Protein AF-A0A938VLX9-F1 (afdb_monomer_lite)

Structure (mmCIF, N/CA/C/O backbone):
data_AF-A0A938VLX9-F1
#
_entry.id   AF-A0A938VLX9-F1
#
loop_
_atom_site.group_PDB
_atom_site.id
_atom_site.type_symbol
_atom_site.label_atom_id
_atom_site.label_alt_id
_atom_site.label_comp_id
_atom_site.label_asym_id
_atom_site.label_entity_id
_atom_site.label_seq_id
_atom_site.pdbx_PDB_ins_code
_atom_site.Cartn_x
_atom_site.Cartn_y
_atom_site.Cartn_z
_atom_site.occupancy
_atom_site.B_iso_or_equiv
_atom_site.auth_seq_id
_atom_site.auth_comp_id
_atom_site.auth_asym_id
_atom_site.auth_atom_id
_atom_site.pdbx_PDB_model_num
ATOM 1 N N . MET A 1 1 ? -8.905 7.812 12.523 1.00 76.62 1 MET A N 1
ATOM 2 C CA . MET A 1 1 ? -8.000 6.887 11.791 1.00 76.62 1 MET A CA 1
ATOM 3 C C . MET A 1 1 ? -8.449 6.857 10.343 1.00 76.62 1 MET A C 1
ATOM 5 O O . MET A 1 1 ? -9.582 6.459 10.108 1.00 76.62 1 MET A O 1
ATOM 9 N N . LEU A 1 2 ? -7.583 7.225 9.389 1.00 91.62 2 LEU A N 1
ATOM 10 C CA . LEU A 1 2 ? -7.978 7.491 7.993 1.00 91.62 2 LEU A CA 1
ATOM 11 C C . LEU A 1 2 ? -8.842 6.384 7.359 1.00 91.62 2 LEU A C 1
ATOM 13 O O . LEU A 1 2 ? -9.880 6.684 6.784 1.00 91.62 2 LEU A O 1
ATOM 17 N N . LEU A 1 3 ? -8.482 5.106 7.543 1.00 94.56 3 LEU A N 1
ATOM 18 C CA . LEU A 1 3 ? -9.231 3.953 7.004 1.00 94.56 3 LEU A CA 1
ATOM 19 C C . LEU A 1 3 ? -10.602 3.706 7.667 1.00 94.56 3 LEU A C 1
ATOM 21 O O . LEU A 1 3 ? -11.379 2.874 7.204 1.00 94.56 3 LEU A O 1
ATOM 25 N N . LEU A 1 4 ? -10.912 4.378 8.773 1.00 94.88 4 LEU A N 1
ATOM 26 C CA . LEU A 1 4 ? -12.244 4.352 9.384 1.00 94.88 4 LEU A CA 1
ATOM 27 C C . LEU A 1 4 ? -13.089 5.553 8.969 1.00 94.88 4 LEU A C 1
ATOM 29 O O . LEU A 1 4 ? -14.310 5.422 8.905 1.00 94.88 4 LEU A O 1
ATOM 33 N N . GLU A 1 5 ? -12.454 6.684 8.683 1.00 94.38 5 GLU A N 1
ATOM 34 C CA . GLU A 1 5 ? -13.116 7.966 8.425 1.00 94.38 5 GLU A CA 1
ATOM 35 C C . GLU A 1 5 ? -13.411 8.176 6.940 1.00 94.38 5 GLU A C 1
ATOM 37 O O . GLU A 1 5 ? -14.507 8.612 6.599 1.00 94.38 5 GLU A O 1
ATOM 42 N N . HIS A 1 6 ? -12.491 7.784 6.058 1.00 95.31 6 HIS A N 1
ATOM 43 C CA . HIS A 1 6 ? -12.592 8.067 4.630 1.00 95.31 6 HIS A CA 1
ATOM 44 C C . HIS A 1 6 ? -12.774 6.786 3.807 1.00 95.31 6 HIS A C 1
ATOM 46 O O . HIS A 1 6 ? -12.100 5.782 4.071 1.00 95.31 6 HIS A O 1
ATOM 52 N N . PRO A 1 7 ? -13.674 6.783 2.808 1.00 95.44 7 PRO A N 1
ATOM 53 C CA . PRO A 1 7 ? -13.744 5.712 1.824 1.00 95.44 7 PRO A CA 1
ATOM 54 C C . PRO A 1 7 ? -12.568 5.790 0.837 1.00 95.44 7 PRO A C 1
ATOM 56 O O . PRO A 1 7 ? -11.896 6.817 0.716 1.00 95.44 7 PRO A O 1
ATOM 59 N N . LEU A 1 8 ? -12.348 4.706 0.092 1.00 96.75 8 LEU A N 1
ATOM 60 C CA . LEU A 1 8 ? -11.445 4.708 -1.061 1.00 96.75 8 LEU A CA 1
ATOM 61 C C . LEU A 1 8 ? -12.129 5.368 -2.260 1.00 96.75 8 LEU A C 1
ATOM 63 O O . LEU A 1 8 ? -13.306 5.114 -2.521 1.00 96.75 8 LEU A O 1
ATOM 67 N N . GLY A 1 9 ? -11.375 6.156 -3.018 1.00 96.50 9 GLY A N 1
ATOM 68 C CA . GLY A 1 9 ? -11.850 6.796 -4.238 1.00 96.50 9 GLY A CA 1
ATOM 69 C C . GLY A 1 9 ? -10.717 7.093 -5.214 1.00 96.50 9 GLY A C 1
ATOM 70 O O . GLY A 1 9 ? -9.556 6.778 -4.967 1.00 96.50 9 GLY A O 1
ATOM 71 N N . ASP A 1 10 ? -11.065 7.696 -6.346 1.00 97.06 10 ASP A N 1
ATOM 72 C CA . ASP A 1 10 ? -10.116 8.030 -7.417 1.00 97.06 10 ASP A CA 1
ATOM 73 C C . ASP A 1 10 ? -9.777 9.540 -7.457 1.00 97.06 10 ASP A C 1
ATOM 75 O O . ASP A 1 10 ? -9.201 10.019 -8.435 1.00 97.06 10 ASP A O 1
ATOM 79 N N . THR A 1 11 ? -10.162 10.304 -6.425 1.00 94.81 11 THR A N 1
ATOM 80 C CA . THR A 1 11 ? -9.954 11.761 -6.319 1.00 94.81 11 THR A CA 1
ATOM 81 C C . THR A 1 11 ? -9.552 12.166 -4.900 1.00 94.81 11 THR A C 1
ATOM 83 O O . THR A 1 11 ? -9.740 11.410 -3.951 1.00 94.81 11 THR A O 1
ATOM 86 N N . ASP A 1 12 ? -9.041 13.385 -4.729 1.00 92.38 12 ASP A N 1
ATOM 87 C CA . ASP A 1 12 ? -8.604 13.901 -3.421 1.00 92.38 12 ASP A CA 1
ATOM 88 C C . ASP A 1 12 ? -9.730 14.596 -2.622 1.00 92.38 12 ASP A C 1
ATOM 90 O O . ASP A 1 12 ? -9.471 15.331 -1.671 1.00 92.38 12 ASP A O 1
ATOM 94 N N . HIS A 1 13 ? -10.997 14.387 -2.993 1.00 92.19 13 HIS A N 1
ATOM 95 C CA . HIS A 1 13 ? -12.146 15.011 -2.329 1.00 92.19 13 HIS A CA 1
ATOM 96 C C . HIS A 1 13 ? -12.754 14.082 -1.276 1.00 92.19 13 HIS A C 1
ATOM 98 O O . HIS A 1 13 ? -13.579 13.238 -1.612 1.00 92.19 13 HIS A O 1
ATOM 104 N N . GLU A 1 14 ? -12.357 14.242 -0.008 1.00 92.88 14 GLU A N 1
ATOM 105 C CA . GLU A 1 14 ? -12.855 13.457 1.143 1.00 92.88 14 GLU A CA 1
ATOM 106 C C . GLU A 1 14 ? -12.698 11.927 0.999 1.00 92.88 14 GLU A C 1
ATOM 108 O O . GLU A 1 14 ? -13.301 11.154 1.748 1.00 92.88 14 GLU A O 1
ATOM 113 N N . THR A 1 15 ? -11.854 11.471 0.068 1.00 96.12 15 THR A N 1
ATOM 114 C CA . THR A 1 15 ? -11.528 10.055 -0.125 1.00 96.12 15 THR A CA 1
ATOM 115 C C . THR A 1 15 ? -10.029 9.824 -0.077 1.00 96.12 15 THR A C 1
ATOM 117 O O . THR A 1 15 ? -9.224 10.718 -0.336 1.00 96.12 15 THR A O 1
ATOM 120 N N . ILE A 1 16 ? -9.648 8.589 0.226 1.00 96.25 16 ILE A N 1
ATOM 121 C CA . ILE A 1 16 ? -8.280 8.133 0.022 1.00 96.25 16 ILE A CA 1
ATOM 122 C C . ILE A 1 16 ? -8.126 7.843 -1.471 1.00 96.25 16 ILE A C 1
ATOM 124 O O . ILE A 1 16 ? -8.698 6.870 -1.970 1.00 96.25 16 ILE A O 1
ATOM 128 N N . ASN A 1 17 ? -7.353 8.681 -2.165 1.00 97.44 17 ASN A N 1
ATOM 129 C CA . ASN A 1 17 ? -7.106 8.576 -3.601 1.00 97.44 17 ASN A CA 1
ATOM 130 C C . ASN A 1 17 ? -6.251 7.345 -3.936 1.00 97.44 17 ASN A C 1
ATOM 132 O O . ASN A 1 17 ? -5.020 7.394 -4.047 1.00 97.44 17 ASN A O 1
ATOM 136 N N . ILE A 1 18 ? -6.921 6.205 -4.086 1.00 97.56 18 ILE A N 1
ATOM 137 C CA . ILE A 1 18 ? -6.267 4.925 -4.322 1.00 97.56 18 ILE A CA 1
ATOM 138 C C . ILE A 1 18 ? -5.760 4.806 -5.759 1.00 97.56 18 ILE A C 1
ATOM 140 O O . ILE A 1 18 ? -4.796 4.081 -6.000 1.00 97.56 18 ILE A O 1
ATOM 144 N N . LYS A 1 19 ? -6.350 5.551 -6.704 1.00 97.88 19 LYS A N 1
ATOM 145 C CA . LYS A 1 19 ? -5.854 5.644 -8.080 1.00 97.88 19 LYS A CA 1
ATOM 146 C C . LYS A 1 19 ? -4.434 6.195 -8.113 1.00 97.88 19 LYS A C 1
ATOM 148 O O . LYS A 1 19 ? -3.550 5.560 -8.679 1.00 97.88 19 LYS A O 1
ATOM 153 N N . LEU A 1 20 ? -4.201 7.332 -7.459 1.00 97.69 20 LEU A N 1
ATOM 154 C CA . LEU A 1 20 ? -2.876 7.944 -7.403 1.00 97.69 20 LEU A CA 1
ATOM 155 C C . LEU A 1 20 ? -1.852 7.006 -6.749 1.00 97.69 20 LEU A C 1
ATOM 157 O O . LEU A 1 20 ? -0.761 6.804 -7.282 1.00 97.69 20 LEU A O 1
ATOM 161 N N . ALA A 1 21 ? -2.211 6.390 -5.620 1.00 97.88 21 ALA A N 1
ATOM 162 C CA . ALA A 1 21 ? -1.336 5.438 -4.940 1.00 97.88 21 ALA A CA 1
ATOM 163 C C . ALA A 1 21 ? -1.002 4.219 -5.821 1.00 97.88 21 ALA A C 1
ATOM 165 O O . ALA A 1 21 ? 0.155 3.791 -5.865 1.00 97.88 21 ALA A O 1
ATOM 166 N N . ALA A 1 22 ? -1.985 3.691 -6.556 1.00 98.38 22 ALA A N 1
ATOM 167 C CA . ALA A 1 22 ? -1.806 2.592 -7.498 1.00 98.38 22 ALA A CA 1
ATOM 168 C C . ALA A 1 22 ? -0.858 2.965 -8.642 1.00 98.38 22 ALA A C 1
ATOM 170 O O . ALA A 1 22 ? 0.113 2.247 -8.883 1.00 98.38 22 ALA A O 1
ATOM 171 N N . GLU A 1 23 ? -1.068 4.117 -9.279 1.00 98.25 23 GLU A N 1
ATOM 172 C CA . GLU A 1 23 ? -0.213 4.613 -10.361 1.00 98.25 23 GLU A CA 1
ATOM 173 C C . GLU A 1 23 ? 1.240 4.830 -9.908 1.00 98.25 23 GLU A C 1
ATOM 175 O O . GLU A 1 23 ? 2.177 4.517 -10.646 1.00 98.25 23 GLU A O 1
ATOM 180 N N . LEU A 1 24 ? 1.453 5.347 -8.693 1.00 98.19 24 LEU A N 1
ATOM 181 C CA . LEU A 1 24 ? 2.792 5.525 -8.122 1.00 98.19 24 LEU A CA 1
ATOM 182 C C . LEU A 1 24 ? 3.469 4.179 -7.840 1.00 98.19 24 LEU A C 1
ATOM 184 O O . LEU A 1 24 ? 4.616 3.963 -8.234 1.00 98.19 24 LEU A O 1
ATOM 188 N N . CYS A 1 25 ? 2.750 3.245 -7.219 1.00 98.31 25 CYS A N 1
ATOM 189 C CA . CYS A 1 25 ? 3.265 1.910 -6.917 1.00 98.31 25 CYS A CA 1
ATOM 190 C C . CYS A 1 25 ? 3.515 1.069 -8.180 1.00 98.31 25 CYS A C 1
ATOM 192 O O . CYS A 1 25 ? 4.428 0.247 -8.206 1.00 98.31 25 CYS A O 1
ATOM 194 N N . ALA A 1 26 ? 2.756 1.285 -9.256 1.00 98.25 26 ALA A N 1
ATOM 195 C CA . ALA A 1 26 ? 3.006 0.649 -10.547 1.00 98.25 26 ALA A CA 1
ATOM 196 C C . ALA A 1 26 ? 4.275 1.181 -11.235 1.00 98.25 26 ALA A C 1
ATOM 198 O O . ALA A 1 26 ? 4.897 0.464 -12.020 1.00 98.25 26 ALA A O 1
ATOM 199 N N . LYS A 1 27 ? 4.685 2.421 -10.939 1.00 97.50 27 LYS A N 1
ATOM 200 C CA . LYS A 1 27 ? 5.916 3.026 -11.471 1.00 97.50 27 LYS A CA 1
ATOM 201 C C . LYS A 1 27 ? 7.158 2.628 -10.676 1.00 97.50 27 LYS A C 1
ATOM 203 O O . LYS A 1 27 ? 8.229 2.519 -11.268 1.00 97.50 27 LYS A O 1
ATOM 208 N N . GLU A 1 28 ? 7.026 2.388 -9.373 1.00 96.88 28 GLU A N 1
ATOM 209 C CA . GLU A 1 28 ? 8.159 2.120 -8.482 1.00 96.88 28 GLU A CA 1
ATOM 210 C C . GLU A 1 28 ? 7.905 0.882 -7.603 1.00 96.88 28 GLU A C 1
ATOM 212 O O . GLU A 1 28 ? 7.011 0.855 -6.755 1.00 96.88 28 GLU A O 1
ATOM 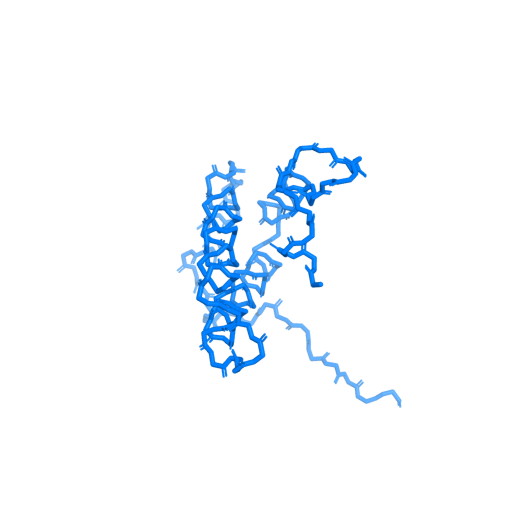217 N N . TRP A 1 29 ? 8.700 -0.169 -7.821 1.00 97.38 29 TRP A N 1
ATOM 218 C CA . TRP A 1 29 ? 8.540 -1.453 -7.137 1.00 97.38 29 TRP A CA 1
ATOM 219 C C . TRP A 1 29 ? 8.891 -1.375 -5.647 1.00 97.38 29 TRP A C 1
ATOM 221 O O . TRP A 1 29 ? 8.210 -1.996 -4.834 1.00 97.38 29 TRP A O 1
ATOM 231 N N . GLY A 1 30 ? 9.914 -0.607 -5.261 1.00 96.94 30 GLY A N 1
ATOM 232 C CA . GLY A 1 30 ? 10.309 -0.453 -3.857 1.00 96.94 30 GLY A CA 1
ATOM 233 C C . GLY A 1 30 ? 9.224 0.217 -3.007 1.00 96.94 30 GLY A C 1
ATOM 234 O O . GLY A 1 30 ? 8.962 -0.204 -1.874 1.00 96.94 30 GLY A O 1
ATOM 235 N N . LEU A 1 31 ? 8.539 1.209 -3.573 1.00 97.06 31 LEU A N 1
ATOM 236 C CA . LEU A 1 31 ? 7.394 1.892 -2.992 1.00 97.06 31 LEU A CA 1
ATOM 237 C C . LEU A 1 31 ? 6.206 0.946 -2.872 1.00 97.06 31 LEU A C 1
ATOM 239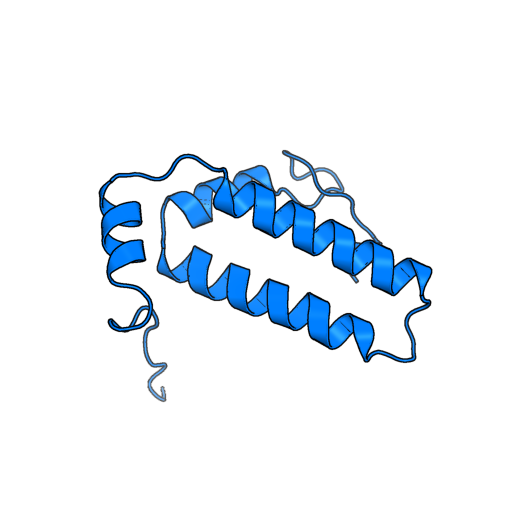 O O . LEU A 1 31 ? 5.613 0.872 -1.797 1.00 97.06 31 LEU A O 1
ATOM 243 N N . TRP A 1 32 ? 5.885 0.186 -3.925 1.00 98.06 32 TRP A N 1
ATOM 244 C CA . TRP A 1 32 ? 4.852 -0.850 -3.846 1.00 98.06 32 TRP A CA 1
ATOM 245 C C . TRP A 1 32 ? 5.166 -1.862 -2.742 1.00 98.06 32 TRP A C 1
ATOM 247 O O . TRP A 1 32 ? 4.300 -2.173 -1.922 1.00 98.06 32 TRP A O 1
ATOM 257 N N . ARG A 1 33 ? 6.415 -2.336 -2.669 1.00 97.44 33 ARG A N 1
ATOM 258 C CA . ARG A 1 33 ? 6.830 -3.340 -1.689 1.00 97.44 33 ARG A CA 1
ATOM 259 C C . ARG A 1 33 ? 6.678 -2.817 -0.268 1.00 97.44 33 ARG A C 1
ATOM 261 O O . ARG A 1 33 ? 6.061 -3.463 0.573 1.00 97.44 33 ARG A O 1
ATOM 268 N N . THR A 1 34 ? 7.179 -1.614 -0.017 1.00 97.00 34 THR A N 1
ATOM 269 C CA . THR A 1 34 ? 7.094 -0.976 1.300 1.00 97.00 34 THR A CA 1
ATOM 270 C C . THR A 1 34 ? 5.645 -0.674 1.680 1.00 97.00 34 THR A C 1
ATOM 272 O O . THR A 1 34 ? 5.241 -0.919 2.816 1.00 97.00 34 THR A O 1
ATOM 275 N N . THR A 1 35 ? 4.840 -0.182 0.739 1.00 97.75 35 THR A N 1
ATOM 276 C CA . THR A 1 35 ? 3.427 0.147 0.967 1.00 97.75 35 THR A CA 1
ATOM 277 C C . THR A 1 35 ? 2.617 -1.102 1.306 1.00 97.75 35 THR A C 1
ATOM 279 O O . THR A 1 35 ? 1.958 -1.134 2.342 1.00 97.75 35 THR A O 1
ATOM 282 N N . THR A 1 36 ? 2.710 -2.159 0.494 1.00 97.94 36 THR A N 1
ATOM 283 C CA . THR A 1 36 ? 1.974 -3.418 0.718 1.00 97.94 36 THR A CA 1
ATOM 284 C C . THR A 1 36 ? 2.373 -4.087 2.031 1.00 97.94 36 THR A C 1
ATOM 286 O O . THR A 1 36 ? 1.501 -4.435 2.822 1.00 97.94 36 THR A O 1
ATOM 289 N N . MET A 1 37 ? 3.673 -4.144 2.344 1.00 97.50 37 MET A N 1
ATOM 290 C CA . MET A 1 37 ? 4.153 -4.658 3.632 1.00 97.50 37 MET A CA 1
ATOM 291 C C . MET A 1 37 ? 3.582 -3.894 4.830 1.00 97.50 37 MET A C 1
ATOM 293 O O . MET A 1 37 ? 3.267 -4.497 5.856 1.00 97.50 37 MET A O 1
ATOM 297 N N . ASN A 1 38 ? 3.484 -2.566 4.745 1.00 97.69 38 ASN A N 1
ATOM 298 C CA . ASN A 1 38 ? 2.931 -1.771 5.838 1.00 97.69 38 ASN A CA 1
ATOM 299 C C . ASN A 1 38 ? 1.410 -1.910 5.937 1.00 97.69 38 ASN A C 1
ATOM 301 O O . ASN A 1 38 ? 0.889 -1.951 7.045 1.00 97.69 38 ASN A O 1
ATOM 305 N N . LEU A 1 39 ? 0.704 -2.051 4.817 1.00 97.69 39 LEU A N 1
ATOM 306 C CA . LEU A 1 39 ? -0.735 -2.314 4.807 1.00 97.69 39 LEU A CA 1
ATOM 307 C C . LEU A 1 39 ? -1.078 -3.655 5.468 1.00 97.69 39 LEU A C 1
ATOM 309 O O . LEU A 1 39 ? -1.977 -3.703 6.308 1.00 97.69 39 LEU A O 1
ATOM 313 N N . ASP A 1 40 ? -0.310 -4.710 5.187 1.00 96.69 40 ASP A N 1
ATOM 314 C CA . ASP A 1 40 ? -0.462 -6.000 5.872 1.00 96.69 40 ASP A CA 1
ATOM 315 C C . ASP A 1 40 ? -0.251 -5.865 7.386 1.00 96.69 40 ASP A C 1
ATOM 317 O O . ASP A 1 40 ? -1.030 -6.397 8.182 1.00 96.69 40 ASP A O 1
ATOM 321 N N . LYS A 1 41 ? 0.761 -5.093 7.808 1.00 96.88 41 LYS A N 1
ATOM 322 C CA . LYS A 1 41 ? 0.978 -4.785 9.230 1.00 96.88 41 LYS A CA 1
ATOM 323 C C . LYS A 1 41 ? -0.188 -4.008 9.829 1.00 96.88 41 LYS A C 1
ATOM 325 O O . LYS A 1 41 ? -0.603 -4.334 10.932 1.00 96.88 41 LYS A O 1
ATOM 330 N N . VAL A 1 42 ? -0.739 -3.014 9.129 1.00 95.62 42 VAL A N 1
ATOM 331 C CA . VAL A 1 42 ? -1.911 -2.249 9.592 1.00 95.62 42 VAL A CA 1
ATOM 332 C C . VAL A 1 42 ? -3.099 -3.179 9.827 1.00 95.62 42 VAL A C 1
ATOM 334 O O . VAL A 1 42 ? -3.732 -3.091 10.877 1.00 95.62 42 VAL A O 1
ATOM 337 N N . LYS A 1 43 ? -3.364 -4.110 8.901 1.00 94.00 43 LYS A N 1
ATOM 338 C CA . LYS A 1 43 ? -4.420 -5.119 9.051 1.00 94.00 43 LYS A CA 1
ATOM 339 C C . LYS A 1 43 ? -4.197 -5.999 10.283 1.00 94.00 43 LYS A C 1
ATOM 341 O O . LYS A 1 43 ? -5.125 -6.174 11.065 1.00 94.00 43 LYS A O 1
ATOM 346 N N . GLN A 1 44 ? -2.981 -6.506 10.490 1.00 94.81 44 GLN A N 1
ATOM 347 C CA . GLN A 1 44 ? -2.647 -7.320 11.667 1.00 94.81 44 GLN A CA 1
ATOM 348 C C . GLN A 1 44 ? -2.783 -6.524 12.967 1.00 94.81 44 GLN A C 1
ATOM 350 O O . GLN A 1 44 ? -3.450 -6.959 13.901 1.00 94.81 44 GLN A O 1
ATOM 355 N N . LEU A 1 45 ? -2.191 -5.331 13.013 1.00 94.56 45 LEU A N 1
ATOM 356 C CA . LEU A 1 45 ? -2.219 -4.462 14.181 1.00 94.56 45 LEU A CA 1
ATOM 357 C C . LEU A 1 45 ? -3.655 -4.118 14.568 1.00 94.56 45 LEU A C 1
ATOM 359 O O . LEU A 1 45 ? -4.010 -4.300 15.728 1.00 94.56 45 LEU A O 1
ATOM 363 N N . ALA A 1 46 ? -4.498 -3.712 13.612 1.00 94.50 46 ALA A N 1
ATOM 364 C CA . ALA A 1 46 ? -5.895 -3.354 13.862 1.00 94.50 46 ALA A CA 1
ATOM 365 C C . ALA A 1 46 ? -6.680 -4.461 14.588 1.00 94.50 46 ALA A C 1
ATOM 367 O O . ALA A 1 46 ? -7.489 -4.154 15.462 1.00 94.50 46 ALA A O 1
ATOM 368 N N . GLN A 1 47 ? -6.404 -5.738 14.303 1.00 93.62 47 GLN A N 1
ATOM 369 C CA . GLN A 1 47 ? -7.055 -6.861 14.991 1.00 93.62 47 GLN A CA 1
ATOM 370 C C . GLN A 1 47 ? -6.728 -6.914 16.492 1.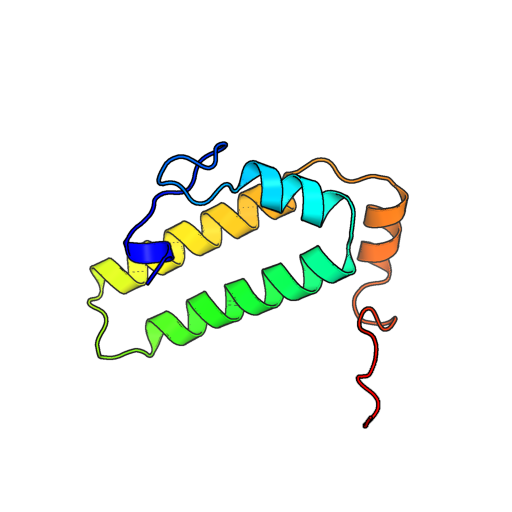00 93.62 47 GLN A C 1
ATOM 372 O O . GLN A 1 47 ? -7.574 -7.309 17.300 1.00 93.62 47 GLN A O 1
ATOM 377 N N . HIS A 1 48 ? -5.532 -6.461 16.873 1.00 93.94 48 HIS A N 1
ATOM 378 C CA . HIS A 1 48 ? -5.042 -6.455 18.250 1.00 93.94 48 HIS A CA 1
ATOM 379 C C . HIS A 1 48 ? -5.376 -5.176 19.035 1.00 93.94 48 HIS A C 1
ATOM 381 O O . HIS A 1 48 ? -5.196 -5.161 20.253 1.00 93.94 48 HIS A O 1
ATOM 387 N N . TYR A 1 49 ? -5.893 -4.120 18.395 1.00 92.69 49 TYR A N 1
ATOM 388 C CA . TYR A 1 49 ? -6.353 -2.928 19.116 1.00 92.69 49 TYR A CA 1
ATOM 389 C C . TYR A 1 49 ? -7.673 -3.217 19.837 1.00 92.69 49 TYR A C 1
ATOM 391 O O . TYR A 1 49 ? -8.711 -3.437 19.211 1.00 92.69 49 TYR A O 1
ATOM 399 N N . THR A 1 50 ? -7.644 -3.189 21.169 1.00 93.44 50 THR A N 1
ATOM 400 C CA . THR A 1 50 ? -8.825 -3.416 22.021 1.00 93.44 50 THR A CA 1
ATOM 401 C C . THR A 1 50 ? -9.806 -2.248 22.000 1.00 93.44 50 THR A C 1
ATOM 403 O O . THR A 1 50 ? -10.976 -2.428 22.314 1.00 93.44 50 THR A O 1
ATOM 406 N N . GLN A 1 51 ? -9.346 -1.060 21.603 1.00 95.00 51 GLN A N 1
ATOM 407 C CA . GLN A 1 51 ? -10.168 0.141 21.464 1.00 95.00 51 GLN A CA 1
ATOM 408 C C . GLN A 1 51 ? -11.041 0.129 20.201 1.00 95.00 51 GLN A C 1
ATOM 410 O O . GLN A 1 51 ? -11.944 0.954 20.090 1.00 95.00 51 GLN A O 1
ATOM 415 N N . LEU A 1 52 ? -10.764 -0.764 19.243 1.00 95.50 52 LEU A N 1
ATOM 416 C CA . LEU A 1 52 ? -11.566 -0.902 18.032 1.00 95.50 52 LEU A CA 1
ATOM 417 C C . LEU A 1 52 ? -12.687 -1.915 18.250 1.00 95.50 52 LEU A C 1
ATOM 419 O O . LEU A 1 52 ? -12.450 -3.024 18.733 1.00 95.50 52 LEU A O 1
ATOM 423 N N . THR A 1 53 ? -13.896 -1.554 17.826 1.00 97.06 53 THR A N 1
ATOM 424 C CA . THR A 1 53 ? -15.010 -2.504 17.745 1.00 97.06 53 THR A CA 1
ATOM 425 C C . THR A 1 53 ? -14.760 -3.530 16.639 1.00 97.06 53 THR A C 1
ATOM 427 O O . THR A 1 53 ? -13.991 -3.282 15.707 1.00 97.06 53 THR A O 1
ATOM 430 N N . ASP A 1 54 ? -15.440 -4.675 16.688 1.00 96.69 54 ASP A N 1
ATOM 431 C CA . ASP A 1 54 ? -15.309 -5.698 15.640 1.00 96.69 54 ASP A CA 1
ATOM 432 C C . ASP A 1 54 ? -15.725 -5.170 14.259 1.00 96.69 54 ASP A C 1
ATOM 434 O O . ASP A 1 54 ? -15.091 -5.475 13.249 1.00 96.69 54 ASP A O 1
ATOM 438 N N . GLU A 1 55 ? -16.733 -4.295 14.206 1.00 96.69 55 GLU A N 1
ATOM 439 C CA . GLU A 1 55 ? -17.135 -3.611 12.975 1.00 96.69 55 GLU A CA 1
ATOM 440 C C . GLU A 1 55 ? -16.010 -2.725 12.425 1.00 96.69 55 GLU A C 1
ATOM 442 O O . GLU A 1 55 ? -15.700 -2.773 11.234 1.00 96.69 55 GLU A O 1
ATOM 447 N N . GLN A 1 56 ? -15.344 -1.958 13.292 1.00 96.88 56 GLN A N 1
ATOM 448 C CA . GLN A 1 56 ? -14.205 -1.134 12.898 1.00 96.88 56 GLN A CA 1
ATOM 449 C C . GLN A 1 56 ? -13.042 -2.001 12.409 1.00 96.88 56 GLN A C 1
ATOM 451 O O . GLN A 1 56 ? -12.484 -1.720 11.350 1.00 96.88 56 GLN A O 1
ATOM 456 N N . LYS A 1 57 ? -12.708 -3.093 13.105 1.00 97.31 57 LYS A N 1
ATOM 457 C CA . LYS A 1 57 ? -11.663 -4.041 12.675 1.00 97.31 57 LYS A CA 1
ATOM 458 C C . LYS A 1 57 ? -11.959 -4.635 11.298 1.00 97.31 57 LYS A C 1
ATOM 460 O O . LYS A 1 57 ? -11.070 -4.699 10.442 1.00 97.31 57 LYS A O 1
ATOM 465 N N . ASN A 1 58 ? -13.211 -5.019 11.060 1.00 96.38 58 ASN A N 1
ATOM 466 C CA . ASN A 1 58 ? -13.663 -5.537 9.772 1.00 96.38 58 ASN A CA 1
ATOM 467 C C . ASN A 1 58 ? -13.598 -4.469 8.675 1.00 96.38 58 ASN A C 1
ATOM 469 O O . ASN A 1 58 ? -13.116 -4.761 7.582 1.00 96.38 58 ASN A O 1
ATOM 473 N N . LYS A 1 59 ? -13.997 -3.225 8.971 1.00 96.62 59 LYS A N 1
ATOM 474 C CA . LYS A 1 59 ? -13.897 -2.095 8.034 1.00 96.62 59 LYS A CA 1
ATOM 475 C C . LYS A 1 59 ? -12.451 -1.811 7.635 1.00 96.62 59 LYS A C 1
ATOM 477 O O . LYS A 1 59 ? -12.165 -1.621 6.459 1.00 96.62 59 LYS A O 1
ATOM 482 N N . VAL A 1 60 ? -11.521 -1.812 8.588 1.00 96.81 60 VAL A N 1
ATOM 483 C CA . VAL A 1 60 ? -10.090 -1.632 8.290 1.00 96.81 60 VAL A CA 1
ATOM 484 C C . VAL A 1 60 ? -9.578 -2.760 7.417 1.00 96.81 60 VAL A C 1
ATOM 486 O O . VAL A 1 60 ? -8.905 -2.509 6.423 1.00 96.81 60 VAL A O 1
ATOM 489 N N . THR A 1 61 ? -9.924 -3.995 7.771 1.00 97.06 61 THR A N 1
ATOM 490 C CA . THR A 1 61 ? -9.511 -5.181 7.025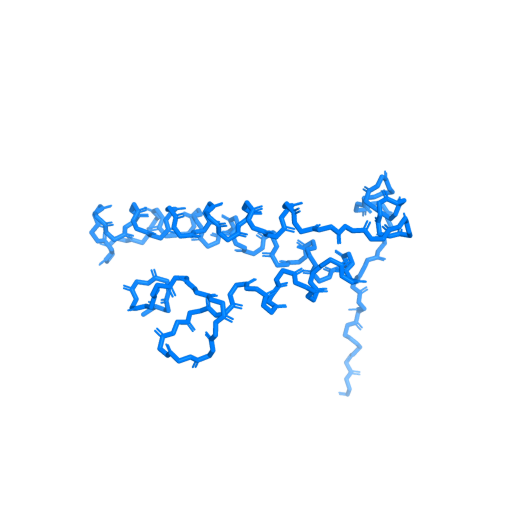 1.00 97.06 61 THR A CA 1
ATOM 491 C C . THR A 1 61 ? -9.994 -5.121 5.578 1.00 97.06 61 THR A C 1
ATOM 493 O O . THR A 1 61 ? -9.191 -5.303 4.666 1.00 97.06 61 THR A O 1
ATOM 496 N N . SER A 1 62 ? -11.267 -4.786 5.355 1.00 97.12 62 SER A N 1
ATOM 497 C CA . SER A 1 62 ? -11.836 -4.696 4.010 1.00 97.12 62 SER A CA 1
ATOM 498 C C . SER A 1 62 ? -11.254 -3.539 3.194 1.00 97.12 62 SER A C 1
ATOM 500 O O . SER A 1 62 ? -10.955 -3.727 2.015 1.00 97.12 62 SER A O 1
ATOM 502 N N . GLN A 1 63 ? -11.027 -2.370 3.806 1.00 97.50 63 GLN A N 1
ATOM 503 C CA . GLN A 1 63 ? -10.351 -1.253 3.138 1.00 97.50 63 GLN A CA 1
ATOM 504 C C . GLN A 1 63 ? -8.918 -1.627 2.745 1.00 97.50 63 GLN A C 1
ATOM 506 O O . GLN A 1 63 ? -8.524 -1.397 1.606 1.00 97.50 63 GLN A O 1
ATOM 511 N N . VAL A 1 64 ? -8.147 -2.247 3.646 1.00 98.00 64 VAL A N 1
ATOM 512 C CA . VAL A 1 64 ? -6.781 -2.702 3.343 1.00 98.00 64 VAL A CA 1
ATOM 513 C C . VAL A 1 64 ? -6.778 -3.713 2.197 1.00 98.00 64 VAL A C 1
ATOM 515 O O . VAL A 1 64 ? -5.996 -3.559 1.262 1.00 98.00 64 VAL A O 1
ATOM 518 N N . ASP A 1 65 ? -7.671 -4.702 2.218 1.00 98.19 65 ASP A N 1
ATOM 519 C CA . ASP A 1 65 ? -7.747 -5.711 1.158 1.00 98.19 65 ASP A CA 1
ATOM 520 C C . ASP A 1 65 ? -8.107 -5.083 -0.201 1.00 98.19 65 ASP A C 1
ATOM 522 O O . ASP A 1 65 ? -7.528 -5.441 -1.230 1.00 98.19 65 ASP A O 1
ATOM 526 N N . ALA A 1 66 ? -9.000 -4.089 -0.215 1.00 98.12 66 ALA A N 1
ATOM 527 C CA . ALA A 1 66 ? -9.343 -3.340 -1.422 1.00 98.12 66 ALA A CA 1
ATOM 528 C C . ALA A 1 66 ? -8.173 -2.482 -1.942 1.00 98.12 66 ALA A C 1
ATOM 530 O O . ALA A 1 66 ? -7.916 -2.463 -3.149 1.00 98.12 66 ALA A O 1
ATOM 531 N N . ILE A 1 67 ? -7.428 -1.824 -1.047 1.00 98.38 67 ILE A N 1
ATOM 532 C CA . ILE A 1 67 ? -6.204 -1.075 -1.372 1.00 98.38 67 ILE A CA 1
ATOM 533 C C . ILE A 1 67 ? -5.170 -2.015 -2.007 1.00 98.38 67 ILE A C 1
ATOM 535 O O . ILE A 1 67 ? -4.684 -1.742 -3.105 1.00 98.38 67 ILE A O 1
ATOM 539 N N . LEU A 1 68 ? -4.863 -3.140 -1.349 1.00 98.44 68 LEU A N 1
ATOM 540 C CA . LEU A 1 68 ? -3.910 -4.144 -1.836 1.00 98.44 68 LEU A CA 1
ATOM 541 C C . LEU A 1 68 ? -4.315 -4.671 -3.213 1.00 98.44 68 LEU A C 1
ATOM 543 O O . LEU A 1 68 ? -3.483 -4.743 -4.118 1.00 98.44 68 LEU A O 1
ATOM 547 N N . LYS A 1 69 ? -5.602 -4.980 -3.400 1.00 98.38 69 LYS A N 1
ATOM 548 C CA . LYS A 1 69 ? -6.132 -5.408 -4.694 1.00 98.38 69 LYS A CA 1
ATOM 549 C C . LYS A 1 69 ? -5.900 -4.354 -5.779 1.00 98.38 69 LYS A C 1
ATOM 551 O O . LYS A 1 69 ? -5.341 -4.685 -6.820 1.00 98.38 69 LYS A O 1
ATOM 556 N N . ARG A 1 70 ? -6.262 -3.090 -5.535 1.00 98.12 70 ARG A N 1
ATOM 557 C CA . ARG A 1 70 ? -6.093 -2.004 -6.516 1.00 98.12 70 ARG A CA 1
ATOM 558 C C . ARG A 1 70 ? -4.622 -1.769 -6.873 1.00 98.12 70 ARG A C 1
ATOM 560 O O . ARG A 1 70 ? -4.299 -1.656 -8.051 1.00 98.12 70 ARG A O 1
ATOM 567 N N . LEU A 1 71 ? -3.729 -1.766 -5.880 1.00 98.38 71 LEU A N 1
ATOM 568 C CA . LEU A 1 71 ? -2.277 -1.669 -6.083 1.00 98.38 71 LEU A CA 1
ATOM 569 C C . LEU A 1 71 ? -1.741 -2.810 -6.962 1.00 98.38 71 LEU A C 1
ATOM 571 O O . LEU A 1 71 ? -0.876 -2.590 -7.812 1.00 98.38 71 LEU A O 1
ATOM 575 N N . ASN A 1 72 ? -2.236 -4.033 -6.759 1.00 97.62 72 ASN A N 1
ATOM 576 C CA . ASN A 1 72 ? -1.792 -5.222 -7.487 1.00 97.62 72 ASN A CA 1
ATOM 577 C C . ASN A 1 72 ? -2.346 -5.284 -8.916 1.00 97.62 72 ASN A C 1
ATOM 579 O O . ASN A 1 72 ? -1.594 -5.639 -9.826 1.00 97.62 72 ASN A O 1
ATOM 583 N N . ASP A 1 73 ? -3.592 -4.865 -9.125 1.00 97.94 73 ASP A N 1
ATOM 584 C CA . ASP A 1 73 ? -4.265 -4.899 -10.430 1.00 97.94 73 ASP A CA 1
ATOM 585 C C . ASP A 1 73 ? -3.786 -3.793 -11.391 1.00 97.94 73 ASP A C 1
ATOM 587 O O . ASP A 1 73 ? -3.932 -3.931 -12.606 1.00 97.94 73 ASP A O 1
ATOM 591 N N . GLU A 1 74 ? -3.182 -2.714 -10.879 1.00 98.31 74 GLU A N 1
ATOM 592 C CA . GLU A 1 74 ? -2.699 -1.607 -11.713 1.00 98.31 74 GLU A CA 1
ATOM 593 C C . GLU A 1 74 ? -1.649 -2.082 -12.746 1.00 98.31 74 GLU A C 1
ATOM 595 O O . GLU A 1 74 ? -0.678 -2.754 -12.358 1.00 98.31 74 GLU A O 1
ATOM 600 N N . PRO A 1 75 ? -1.789 -1.740 -14.045 1.00 98.00 75 PRO A N 1
ATOM 601 C CA . PRO A 1 75 ? -0.860 -2.163 -15.089 1.00 98.00 75 PRO A CA 1
ATOM 602 C C . PRO A 1 75 ? 0.588 -1.745 -14.809 1.00 98.00 75 PRO A C 1
ATOM 604 O O . PRO A 1 75 ? 0.904 -0.569 -14.650 1.00 98.00 75 PRO A O 1
ATOM 607 N N . LYS A 1 76 ? 1.497 -2.726 -14.799 1.00 97.75 76 LYS A N 1
ATOM 608 C CA . LYS A 1 76 ? 2.916 -2.521 -14.474 1.00 97.75 76 LYS A CA 1
ATOM 609 C C . LYS A 1 76 ? 3.809 -2.598 -15.715 1.00 97.75 76 LYS A C 1
ATOM 611 O O . LYS A 1 76 ? 3.657 -3.524 -16.526 1.00 97.75 76 LYS A O 1
ATOM 616 N N . PRO A 1 77 ? 4.803 -1.703 -15.857 1.00 97.12 77 PRO A N 1
ATOM 617 C CA . PRO A 1 77 ? 5.773 -1.779 -16.938 1.00 97.12 77 PRO A CA 1
ATOM 618 C C . PRO A 1 77 ? 6.622 -3.056 -16.832 1.00 97.12 77 PRO A C 1
ATOM 620 O O . PRO A 1 77 ? 6.698 -3.717 -15.793 1.00 97.12 77 PRO A O 1
ATOM 623 N N . LEU A 1 78 ? 7.281 -3.439 -17.930 1.00 97.00 78 LEU A N 1
ATOM 624 C CA . LEU A 1 78 ? 8.095 -4.660 -17.967 1.00 97.00 78 LEU A CA 1
ATOM 625 C C . LEU A 1 78 ? 9.228 -4.642 -16.928 1.00 97.00 78 LEU A C 1
ATOM 627 O O . LEU A 1 78 ? 9.426 -5.644 -16.246 1.00 97.00 78 LEU A O 1
ATOM 631 N N . ALA A 1 79 ? 9.916 -3.506 -16.767 1.00 96.06 79 ALA A N 1
ATOM 632 C CA . ALA A 1 79 ? 10.993 -3.349 -15.786 1.00 96.06 79 ALA A CA 1
ATOM 633 C C . ALA A 1 79 ? 10.522 -3.647 -14.353 1.00 96.06 79 ALA A C 1
ATOM 635 O O . ALA A 1 79 ? 11.189 -4.381 -13.628 1.00 96.06 79 ALA A O 1
ATOM 636 N N . TRP A 1 80 ? 9.331 -3.164 -13.983 1.00 97.56 80 TRP A N 1
ATOM 637 C CA . TRP A 1 80 ? 8.712 -3.448 -12.688 1.00 97.56 80 TRP A CA 1
ATOM 638 C C . TRP A 1 80 ? 8.470 -4.949 -12.508 1.00 97.56 80 TRP A C 1
ATOM 640 O O . TRP A 1 80 ? 8.873 -5.526 -11.507 1.00 97.56 80 TRP A O 1
ATOM 650 N N . ARG A 1 81 ? 7.884 -5.621 -13.509 1.00 96.94 81 ARG A N 1
ATOM 651 C CA . ARG A 1 81 ? 7.597 -7.070 -13.446 1.00 96.94 81 ARG A CA 1
ATOM 652 C C . ARG A 1 81 ? 8.864 -7.919 -13.365 1.00 96.94 81 ARG A C 1
ATOM 654 O O . ARG A 1 81 ? 8.868 -8.963 -12.721 1.00 96.94 81 ARG A O 1
ATOM 661 N N . ILE A 1 82 ? 9.944 -7.487 -14.014 1.00 96.75 82 ILE A N 1
ATOM 662 C CA . ILE A 1 82 ? 11.260 -8.119 -13.864 1.00 96.75 82 ILE A CA 1
ATOM 663 C C . ILE A 1 82 ? 11.771 -7.914 -12.435 1.00 96.75 82 ILE A C 1
ATOM 665 O O . ILE A 1 82 ? 12.199 -8.879 -11.803 1.00 96.75 82 ILE A O 1
ATOM 669 N N . ARG A 1 83 ? 11.689 -6.686 -11.908 1.00 95.75 83 ARG A N 1
ATOM 670 C CA . ARG A 1 83 ? 12.105 -6.361 -10.539 1.00 95.75 83 ARG A CA 1
ATOM 671 C C . ARG A 1 83 ? 11.333 -7.160 -9.486 1.00 95.75 83 ARG A C 1
ATOM 673 O O . ARG A 1 83 ? 11.936 -7.572 -8.497 1.00 95.75 83 ARG A O 1
ATOM 680 N N . ASP A 1 84 ? 10.058 -7.429 -9.727 1.00 96.38 84 ASP A N 1
ATOM 681 C CA . ASP A 1 84 ? 9.203 -8.245 -8.865 1.00 96.38 84 ASP A CA 1
ATOM 682 C C . ASP A 1 84 ? 9.645 -9.706 -8.784 1.00 96.38 84 ASP A C 1
ATOM 684 O O . ASP A 1 84 ? 9.747 -10.271 -7.700 1.00 96.38 84 ASP A O 1
ATOM 688 N N . ARG A 1 85 ? 10.063 -10.288 -9.914 1.00 95.44 85 ARG A N 1
ATOM 689 C CA . ARG A 1 85 ? 10.655 -11.637 -9.940 1.00 95.44 85 ARG A CA 1
ATOM 690 C C . ARG A 1 85 ? 11.972 -11.729 -9.173 1.00 95.44 85 ARG A C 1
ATOM 69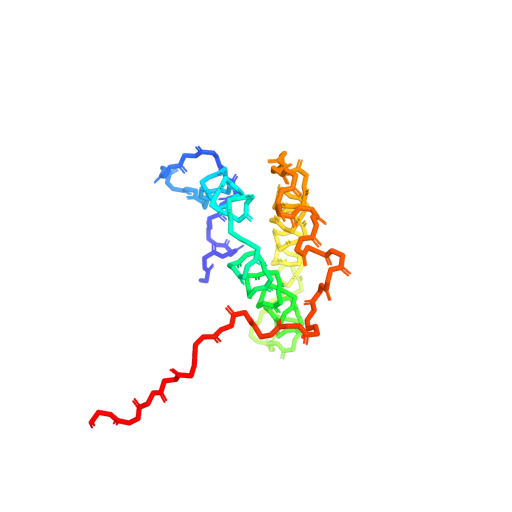2 O O . ARG A 1 85 ? 12.295 -12.791 -8.648 1.00 95.44 85 ARG A O 1
ATOM 699 N N . VAL A 1 86 ? 12.748 -10.645 -9.132 1.00 95.56 86 VAL A N 1
ATOM 700 C CA . VAL A 1 86 ? 13.964 -10.568 -8.304 1.00 95.56 86 VAL A CA 1
ATOM 701 C C . VAL A 1 86 ? 13.593 -10.531 -6.817 1.00 95.56 86 VAL A C 1
ATOM 703 O O . VAL A 1 86 ? 14.273 -11.154 -5.998 1.00 95.56 86 VAL A O 1
ATOM 706 N N . GLY A 1 87 ? 12.499 -9.842 -6.482 1.00 93.81 87 GLY A N 1
ATOM 707 C CA . GLY A 1 87 ? 11.945 -9.775 -5.135 1.00 93.81 87 GLY A CA 1
ATOM 708 C C . GLY A 1 87 ? 12.886 -9.115 -4.125 1.00 93.81 87 GLY A C 1
ATOM 709 O O . GLY A 1 87 ? 13.767 -8.324 -4.471 1.00 93.81 87 GLY A O 1
ATOM 710 N N . ASP A 1 88 ? 12.731 -9.475 -2.858 1.00 93.56 88 ASP A N 1
ATOM 711 C CA . ASP A 1 88 ? 13.466 -8.870 -1.737 1.00 93.56 88 ASP A CA 1
ATOM 712 C C . ASP A 1 88 ? 14.962 -9.257 -1.690 1.00 93.56 88 ASP A C 1
ATOM 714 O O . ASP A 1 88 ? 15.697 -8.798 -0.821 1.00 93.56 88 ASP A O 1
ATOM 718 N N . ARG A 1 89 ? 15.446 -10.083 -2.634 1.00 91.94 89 ARG A N 1
ATOM 719 C CA . ARG A 1 89 ? 16.858 -10.510 -2.723 1.00 91.94 89 ARG A CA 1
ATOM 720 C C . ARG A 1 89 ? 17.812 -9.361 -3.028 1.00 91.94 89 ARG A C 1
ATOM 722 O O . ARG A 1 89 ? 18.988 -9.427 -2.685 1.00 91.94 89 ARG A O 1
ATOM 729 N N . VAL A 1 90 ? 17.311 -8.333 -3.707 1.00 92.69 90 VAL A N 1
ATOM 730 C CA . VAL A 1 90 ? 18.044 -7.096 -3.961 1.00 92.69 90 VAL A CA 1
ATOM 731 C C . VAL A 1 90 ? 17.447 -6.012 -3.083 1.00 92.69 90 VAL A C 1
ATOM 733 O O . VAL A 1 90 ? 16.229 -5.820 -3.054 1.00 92.69 90 VAL A O 1
ATOM 736 N N . LYS A 1 91 ? 18.320 -5.286 -2.385 1.00 92.31 91 LYS A N 1
ATOM 737 C CA . LYS A 1 91 ? 17.946 -4.150 -1.547 1.00 92.31 91 LYS A CA 1
ATOM 738 C C . LYS A 1 91 ? 17.160 -3.113 -2.358 1.00 92.31 91 LYS A C 1
ATOM 740 O O . LYS A 1 91 ? 17.533 -2.786 -3.483 1.00 92.31 91 LYS A O 1
ATOM 745 N N . TRP A 1 92 ? 16.062 -2.611 -1.800 1.00 91.69 92 TRP A N 1
ATOM 746 C CA . TRP A 1 92 ? 15.194 -1.609 -2.443 1.00 91.69 92 TRP A CA 1
ATOM 747 C C . TRP A 1 92 ? 15.078 -0.303 -1.655 1.00 91.69 92 TRP A C 1
ATOM 749 O O . TRP A 1 92 ? 14.505 0.660 -2.152 1.00 91.69 92 TRP A O 1
ATOM 759 N N . TYR A 1 93 ? 15.615 -0.271 -0.436 1.00 89.06 93 TYR A N 1
ATOM 760 C CA . TYR A 1 93 ? 15.669 0.906 0.419 1.00 89.06 93 TYR A CA 1
ATOM 761 C C . TYR A 1 93 ? 17.100 1.433 0.497 1.00 89.06 93 TYR A C 1
ATOM 763 O O . TYR A 1 93 ? 18.067 0.690 0.316 1.00 89.06 93 TYR A O 1
ATOM 771 N N . LYS A 1 94 ? 17.234 2.726 0.767 1.00 85.38 94 LYS A N 1
ATOM 772 C CA . LYS A 1 94 ? 18.524 3.342 1.080 1.00 85.38 94 LYS A CA 1
ATOM 773 C C . LYS A 1 94 ? 18.730 3.273 2.587 1.00 85.38 94 LYS A C 1
ATOM 775 O O . LYS A 1 94 ? 17.759 3.430 3.327 1.00 85.38 94 LYS A O 1
ATOM 780 N N . ASP A 1 95 ? 19.958 3.015 3.023 1.00 86.44 95 ASP A N 1
ATOM 781 C CA . ASP A 1 95 ? 20.289 3.236 4.428 1.00 86.44 95 ASP A CA 1
ATOM 782 C C . ASP A 1 95 ? 20.229 4.734 4.706 1.00 86.44 95 ASP A C 1
ATOM 784 O O . ASP A 1 95 ? 20.536 5.554 3.836 1.00 86.44 95 ASP A O 1
ATO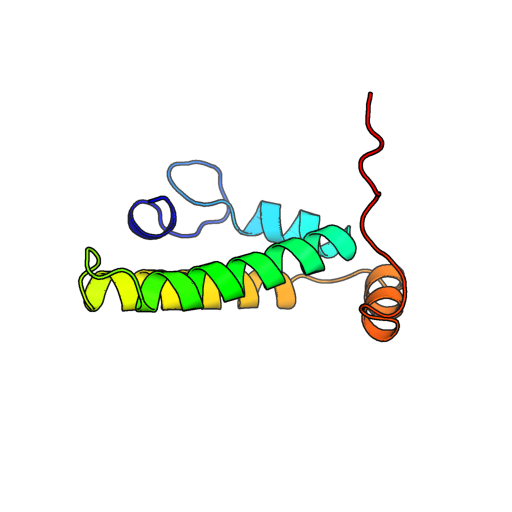M 788 N N . VAL A 1 96 ? 19.764 5.077 5.899 1.00 83.62 96 VAL A N 1
ATOM 789 C CA . VAL A 1 96 ? 19.861 6.438 6.407 1.00 83.62 96 VAL A CA 1
ATOM 790 C C . VAL A 1 96 ? 21.199 6.502 7.132 1.00 83.62 96 VAL A C 1
ATOM 792 O O . VAL A 1 96 ? 21.349 5.853 8.163 1.00 83.62 96 VAL A O 1
ATOM 795 N N . ASP A 1 97 ? 22.168 7.220 6.568 1.00 77.38 97 ASP A N 1
ATOM 796 C CA . ASP A 1 97 ? 23.415 7.526 7.270 1.00 77.38 97 ASP A CA 1
ATOM 797 C C . ASP A 1 97 ? 23.135 8.572 8.366 1.00 77.38 97 ASP A C 1
ATOM 799 O O . ASP A 1 97 ? 22.282 9.449 8.189 1.00 77.38 97 ASP A O 1
ATOM 803 N N . GLU A 1 98 ? 23.824 8.475 9.507 1.00 68.81 98 GLU A N 1
ATOM 804 C CA . GLU A 1 98 ? 23.785 9.514 10.545 1.00 68.81 98 GLU A CA 1
ATOM 805 C C . GLU A 1 98 ? 24.387 10.810 9.970 1.00 68.81 98 GLU A C 1
ATOM 807 O O . GLU A 1 98 ? 25.521 10.809 9.486 1.00 68.81 98 GLU A O 1
ATOM 812 N N . VAL A 1 99 ? 23.601 11.893 9.971 1.00 62.88 99 VAL A N 1
ATOM 813 C CA . VAL A 1 99 ? 24.047 13.254 9.614 1.00 62.88 99 VAL A CA 1
ATOM 814 C C . VAL A 1 99 ? 24.732 13.900 10.808 1.00 62.88 99 VAL A C 1
ATOM 816 O O . VAL A 1 99 ? 24.159 13.799 11.917 1.00 62.88 99 VAL A O 1
#

pLDDT: mean 94.86, std 5.65, range [62.88, 98.44]

Sequence (99 aa):
MLLLEHPLGDTDHETINIKLAAELCAKEWGLWRTTTMNLDKVKQLAQHYTQLTDEQKNKVTSQVDAILKRLNDEPKPLAWRIRDRVGDRVKWYKDVDEV

Radius of gyration: 15.36 Å; chains: 1; bounding box: 41×27×40 Å

Foldseek 3Di:
DQLQQADDDCDPDRHDNLVVLLVVCLAAVLSVVVVLVVLVVQLVVLVVDPPDDPVRSVSSNVRSVVSNVSNVPRDHDPVNVVVVVCPVVDDRDDDDDDD

Secondary structure (DSSP, 8-state):
-HHHH--EESSSSSSEEHHHHHHHHHH-HHHHHHHHHHHHHHHHHHHH-TTS-HHHHHHHHHHHHHHHHHHHHS---HHHHHHHHHGGGS--S------